Protein AF-A0A356P7I0-F1 (afdb_monomer_lite)

pLDDT: mean 78.25, std 13.31, range [31.45, 94.5]

Sequence (172 aa):
MSSSTENNLSMFNFTTLWFGAAISVAEILAGGLLAPLGFKMGLLAILLGHLVGTTLLVLAGVIGTTERIPALVSTRISFGSYGSYVFSVLNVLQLLGWTAVMIIVGARSVNEITKTLWSFDHLTVWSLIIGAFIMLWIWLGKDMGWKKANNMAVILLFMLTMVLSVIIFRNH

Structure (mmCIF, N/CA/C/O backbone):
data_AF-A0A356P7I0-F1
#
_entry.id   AF-A0A356P7I0-F1
#
loop_
_atom_site.group_PDB
_atom_site.id
_atom_site.type_symbol
_atom_site.label_atom_id
_atom_site.label_alt_id
_atom_site.label_comp_id
_atom_site.label_asym_id
_atom_site.label_entity_id
_atom_site.label_seq_id
_atom_site.pdbx_PDB_ins_code
_atom_site.Cartn_x
_atom_site.Cartn_y
_atom_site.Cartn_z
_atom_site.occupancy
_atom_site.B_iso_or_equiv
_atom_site.auth_seq_id
_atom_site.auth_comp_id
_atom_site.auth_asym_id
_atom_site.auth_atom_id
_atom_site.pdbx_PDB_model_num
ATOM 1 N N . MET A 1 1 ? -11.338 33.907 15.605 1.00 33.50 1 MET A N 1
ATOM 2 C CA . MET A 1 1 ? -12.408 33.231 14.841 1.00 33.50 1 MET A CA 1
ATOM 3 C C . MET A 1 1 ? -11.743 32.112 14.051 1.00 33.50 1 MET A C 1
ATOM 5 O O . MET A 1 1 ? -10.996 32.400 13.127 1.00 33.50 1 MET A O 1
ATOM 9 N N . SER A 1 2 ? -11.832 30.874 14.540 1.00 31.72 2 SER A N 1
ATOM 10 C CA . SER A 1 2 ? -11.079 29.722 14.025 1.00 31.72 2 SER A CA 1
ATOM 11 C C . SER A 1 2 ? -11.607 29.292 12.659 1.00 31.72 2 SER A C 1
ATOM 13 O O . SER A 1 2 ? -12.781 28.951 12.540 1.00 31.72 2 SER A O 1
ATOM 15 N N . SER A 1 3 ? -10.743 29.272 11.645 1.00 31.45 3 SER A N 1
ATOM 16 C CA . SER A 1 3 ? -11.021 28.657 10.349 1.00 31.45 3 SER A CA 1
ATOM 17 C C . SER A 1 3 ? -11.104 27.133 10.507 1.00 31.45 3 SER A C 1
ATOM 19 O O . SER A 1 3 ? -10.107 26.424 10.373 1.00 31.45 3 SER A O 1
ATOM 21 N N . SER A 1 4 ? -12.286 26.616 10.832 1.00 38.41 4 SER A N 1
ATOM 22 C CA . SER A 1 4 ? -12.610 25.198 10.690 1.00 38.41 4 SER A CA 1
ATOM 23 C C . SER A 1 4 ? -12.828 24.909 9.206 1.00 38.41 4 SER A C 1
ATOM 25 O O . SER A 1 4 ? -13.957 24.906 8.720 1.00 38.41 4 SER A O 1
ATOM 27 N N . THR A 1 5 ? -11.739 24.722 8.462 1.00 40.12 5 THR A N 1
ATOM 28 C CA . THR A 1 5 ? -11.798 24.108 7.136 1.00 40.12 5 THR A CA 1
ATOM 29 C C . THR A 1 5 ? -12.273 22.679 7.358 1.00 40.12 5 THR A C 1
ATOM 31 O O . THR A 1 5 ? -11.502 21.826 7.797 1.00 40.12 5 THR A O 1
ATOM 34 N N . GLU A 1 6 ? -13.570 22.440 7.175 1.00 45.38 6 GLU A N 1
ATOM 35 C CA . GLU A 1 6 ? -14.142 21.104 7.259 1.00 45.38 6 GLU A CA 1
ATOM 36 C C . GLU A 1 6 ? -13.385 20.189 6.300 1.00 45.38 6 GLU A C 1
ATOM 38 O O . GLU A 1 6 ? -13.369 20.389 5.086 1.00 45.38 6 GLU A O 1
ATOM 43 N N . ASN A 1 7 ? -12.720 19.187 6.866 1.00 51.84 7 ASN A N 1
ATOM 44 C CA . ASN A 1 7 ? -11.913 18.211 6.148 1.00 51.84 7 ASN A CA 1
ATOM 45 C C . ASN A 1 7 ? -12.830 17.156 5.493 1.00 51.84 7 ASN A C 1
ATOM 47 O O . ASN A 1 7 ? -12.670 15.956 5.698 1.00 51.84 7 ASN A O 1
ATOM 51 N N . ASN A 1 8 ? -13.848 17.607 4.757 1.00 55.00 8 ASN A N 1
ATOM 52 C CA . ASN A 1 8 ? -14.748 16.748 4.004 1.00 55.00 8 ASN A CA 1
ATOM 53 C C . ASN A 1 8 ? -14.115 16.472 2.638 1.00 55.00 8 ASN A C 1
ATOM 55 O O . ASN A 1 8 ? -14.018 17.351 1.779 1.00 55.00 8 ASN A O 1
ATOM 59 N N . LEU A 1 9 ? -13.653 15.235 2.437 1.00 61.47 9 LEU A N 1
ATOM 60 C CA . LEU A 1 9 ? -13.266 14.743 1.118 1.00 61.47 9 LEU A CA 1
ATOM 61 C C . LEU A 1 9 ? -14.492 14.833 0.202 1.00 61.47 9 LEU A C 1
ATOM 63 O O . LEU A 1 9 ? -15.421 14.040 0.320 1.00 61.47 9 LEU A O 1
ATOM 67 N N . SER A 1 10 ? -14.498 15.817 -0.701 1.00 76.69 10 SER A N 1
ATOM 68 C CA . SER A 1 10 ? -15.497 15.910 -1.770 1.00 76.69 10 SER A CA 1
ATOM 69 C C . SER A 1 10 ? -15.588 14.574 -2.516 1.00 76.69 10 SER A C 1
ATOM 71 O O . SER A 1 10 ? -14.562 13.928 -2.740 1.00 76.69 10 SER A O 1
ATOM 73 N N . MET A 1 11 ? -16.794 14.171 -2.937 1.00 77.19 11 MET A N 1
ATOM 74 C CA . MET A 1 11 ? -17.032 12.930 -3.695 1.00 77.19 11 MET A CA 1
ATOM 75 C C . MET A 1 11 ? -16.064 12.795 -4.880 1.00 77.19 11 MET A C 1
ATOM 77 O O . MET A 1 11 ? -15.574 11.703 -5.166 1.00 77.19 11 MET A O 1
ATOM 81 N N . PHE A 1 12 ? -15.736 13.914 -5.529 1.00 75.31 12 PHE A N 1
ATOM 82 C CA . PHE A 1 12 ? -14.775 13.943 -6.625 1.00 75.31 12 PHE A CA 1
ATOM 83 C C . PHE A 1 12 ? -13.355 13.581 -6.168 1.00 75.31 12 PHE A C 1
ATOM 85 O O . PHE A 1 12 ? -12.713 12.738 -6.785 1.00 75.31 12 PHE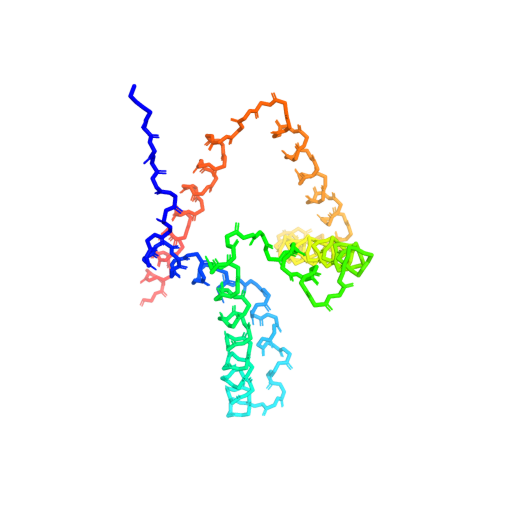 A O 1
ATOM 92 N N . ASN A 1 13 ? -12.885 14.150 -5.054 1.00 74.25 13 ASN A N 1
ATOM 93 C CA . ASN A 1 13 ? -11.569 13.843 -4.478 1.00 74.25 13 ASN A CA 1
ATOM 94 C C . ASN A 1 13 ? -11.485 12.393 -3.987 1.00 74.25 13 ASN A C 1
ATOM 96 O O . ASN A 1 13 ? -10.447 11.751 -4.102 1.00 74.25 13 ASN A O 1
ATOM 100 N N . PHE A 1 14 ? -12.583 11.864 -3.449 1.00 76.94 14 PHE A N 1
ATOM 101 C CA . PHE A 1 14 ? -12.659 10.467 -3.038 1.00 76.94 14 PHE A CA 1
ATOM 102 C C . PHE A 1 14 ? -12.611 9.527 -4.249 1.00 76.94 14 PHE A C 1
ATOM 104 O O . PHE A 1 14 ? -11.842 8.571 -4.262 1.00 76.94 14 PHE A O 1
ATOM 111 N N . THR A 1 15 ? -13.372 9.835 -5.301 1.00 78.31 15 THR A N 1
ATOM 112 C CA . THR A 1 15 ? -13.391 9.036 -6.534 1.00 78.31 15 THR A CA 1
ATOM 113 C C . THR A 1 15 ? -12.031 9.050 -7.226 1.00 78.31 15 THR A C 1
ATOM 115 O O . THR A 1 15 ? -11.552 7.998 -7.631 1.00 78.31 15 THR A O 1
ATOM 118 N N . THR A 1 16 ? -11.367 10.206 -7.320 1.00 77.12 16 THR A N 1
ATOM 119 C CA . THR A 1 16 ? -10.030 10.302 -7.928 1.00 77.12 16 THR A CA 1
ATOM 120 C C . THR A 1 16 ? -8.963 9.580 -7.110 1.00 77.12 16 THR A C 1
ATOM 122 O O . THR A 1 16 ? -8.103 8.925 -7.698 1.00 77.12 16 THR A O 1
ATOM 125 N N . LEU A 1 17 ? -9.042 9.620 -5.775 1.00 81.81 17 LEU A N 1
ATOM 126 C CA . LEU A 1 17 ? -8.159 8.848 -4.898 1.00 81.81 17 LEU A CA 1
ATOM 127 C C . LEU A 1 17 ? -8.300 7.339 -5.147 1.00 81.81 17 LEU A C 1
ATOM 129 O O . LEU A 1 17 ? -7.300 6.648 -5.332 1.00 81.81 17 LEU A O 1
ATOM 133 N N . TRP A 1 18 ? -9.535 6.834 -5.185 1.00 79.75 18 TRP A N 1
ATOM 134 C CA . TRP A 1 18 ? -9.806 5.415 -5.429 1.00 79.75 18 TRP A CA 1
ATOM 135 C C . TRP A 1 18 ? -9.481 4.985 -6.854 1.00 79.75 18 TRP A C 1
ATOM 137 O O . TRP A 1 18 ? -8.971 3.889 -7.054 1.00 79.75 18 TRP A O 1
ATOM 147 N N . PHE A 1 19 ? -9.718 5.850 -7.837 1.00 80.62 19 PHE A N 1
ATOM 148 C CA . PHE A 1 19 ? -9.347 5.590 -9.223 1.00 80.62 19 PHE A CA 1
ATOM 149 C C . PHE A 1 19 ? -7.828 5.480 -9.387 1.00 80.62 19 PHE A C 1
ATOM 151 O O . PHE A 1 19 ? -7.345 4.552 -10.026 1.00 80.62 19 PHE A O 1
ATOM 158 N N . GLY A 1 20 ? -7.066 6.378 -8.752 1.00 75.56 20 GLY A N 1
ATOM 159 C CA . GLY A 1 20 ? -5.605 6.298 -8.731 1.00 75.56 20 GLY A CA 1
ATOM 160 C C . GLY A 1 20 ? -5.091 5.043 -8.025 1.00 75.56 20 GLY A C 1
ATOM 161 O O . GLY A 1 20 ? -4.116 4.452 -8.474 1.00 75.56 20 GLY A O 1
ATOM 162 N N . ALA A 1 21 ? -5.762 4.603 -6.958 1.00 78.44 21 ALA A N 1
ATOM 163 C CA . ALA A 1 21 ? -5.428 3.350 -6.286 1.00 78.44 21 ALA A CA 1
ATOM 164 C C . ALA A 1 21 ? -5.754 2.116 -7.145 1.00 78.44 21 ALA A C 1
ATOM 166 O O . ALA A 1 21 ? -4.979 1.171 -7.139 1.00 78.44 21 ALA A O 1
ATOM 167 N N . ALA A 1 22 ? -6.862 2.144 -7.894 1.00 80.44 22 ALA A N 1
ATOM 168 C CA . ALA A 1 22 ? -7.314 1.041 -8.745 1.00 80.44 22 ALA A CA 1
ATOM 169 C C . ALA A 1 22 ? -6.495 0.880 -10.038 1.00 80.44 22 ALA A C 1
ATOM 171 O O . ALA A 1 22 ? -6.538 -0.175 -10.668 1.00 80.44 22 ALA A O 1
ATOM 172 N N . ILE A 1 23 ? -5.766 1.918 -10.457 1.00 78.62 23 ILE A N 1
ATOM 173 C CA . ILE A 1 23 ? -4.818 1.846 -11.571 1.00 78.62 23 ILE A CA 1
ATOM 174 C C . ILE A 1 23 ? -3.414 1.770 -10.987 1.00 78.62 23 ILE A C 1
ATOM 176 O O . ILE A 1 23 ? -2.690 2.763 -10.913 1.00 78.62 23 ILE A O 1
ATOM 180 N N . SER A 1 24 ? -3.007 0.573 -10.580 1.00 79.31 24 SER A N 1
ATOM 181 C CA . SER A 1 24 ? -1.642 0.327 -10.143 1.00 79.31 24 SER A CA 1
ATOM 182 C C . SER A 1 24 ? -1.062 -0.929 -10.790 1.00 79.31 24 SER A C 1
ATOM 184 O O . SER A 1 24 ? -1.734 -1.748 -11.425 1.00 79.31 24 SER A O 1
ATOM 186 N N . VAL A 1 25 ? 0.254 -1.079 -10.650 1.00 76.56 25 VAL A N 1
ATOM 187 C CA . VAL A 1 25 ? 0.962 -2.264 -11.143 1.00 76.56 25 VAL A CA 1
ATOM 188 C C . VAL A 1 25 ? 0.487 -3.528 -10.413 1.00 76.56 25 VAL A C 1
ATOM 190 O O . VAL A 1 25 ? 0.559 -4.623 -10.970 1.00 76.56 25 VAL A O 1
ATOM 193 N N . ALA A 1 26 ? -0.050 -3.394 -9.194 1.00 80.44 26 ALA A N 1
ATOM 194 C CA . ALA A 1 26 ? -0.609 -4.514 -8.449 1.00 80.44 26 ALA A CA 1
ATOM 195 C C . ALA A 1 26 ? -1.832 -5.117 -9.157 1.00 80.44 26 ALA A C 1
ATOM 197 O O . ALA A 1 26 ? -1.927 -6.339 -9.251 1.00 80.44 26 ALA A O 1
ATOM 198 N N . GLU A 1 27 ? -2.724 -4.297 -9.719 1.00 85.12 27 GLU A N 1
ATOM 199 C CA . GLU A 1 27 ? -3.891 -4.773 -10.465 1.00 85.12 27 GLU A CA 1
ATOM 200 C C . GLU A 1 27 ? -3.484 -5.432 -11.782 1.00 85.12 27 GLU A C 1
ATOM 202 O O . GLU A 1 27 ? -4.071 -6.444 -12.159 1.00 85.12 27 GLU A O 1
ATOM 207 N N . ILE A 1 28 ? -2.439 -4.929 -12.450 1.00 85.00 28 ILE A N 1
ATOM 208 C CA . ILE A 1 28 ? -1.882 -5.569 -13.653 1.00 85.00 28 ILE A CA 1
ATOM 209 C C . ILE A 1 28 ? -1.366 -6.976 -13.314 1.00 85.00 28 ILE A C 1
ATOM 211 O O . ILE A 1 28 ? -1.680 -7.942 -14.012 1.00 85.00 28 ILE A O 1
ATOM 215 N N . LEU A 1 29 ? -0.616 -7.113 -12.216 1.00 82.94 29 LEU A N 1
ATOM 216 C CA . LEU A 1 29 ? -0.123 -8.408 -11.741 1.00 82.94 29 LEU A CA 1
ATOM 217 C C . LEU A 1 29 ? -1.268 -9.341 -11.332 1.00 82.94 29 LEU A C 1
ATOM 219 O O . LEU A 1 29 ? -1.262 -10.514 -11.703 1.00 82.94 29 LEU A O 1
ATOM 223 N N . ALA A 1 30 ? -2.266 -8.826 -10.611 1.00 84.56 30 ALA A N 1
ATOM 224 C CA . ALA A 1 30 ? -3.450 -9.587 -10.228 1.00 84.56 30 ALA A CA 1
ATOM 225 C C . ALA A 1 30 ? -4.233 -10.073 -11.460 1.00 84.56 30 ALA A C 1
ATOM 227 O O . ALA A 1 30 ? -4.623 -11.237 -11.522 1.00 84.56 30 ALA A O 1
ATOM 228 N N . GLY A 1 31 ? -4.391 -9.224 -12.478 1.00 85.38 31 GLY A N 1
ATOM 229 C CA . GLY A 1 31 ? -4.973 -9.599 -13.765 1.00 85.38 31 GLY A CA 1
ATOM 230 C C . GLY A 1 31 ? -4.179 -10.705 -14.465 1.00 85.38 31 GLY A C 1
ATOM 231 O O . GLY A 1 31 ? -4.771 -11.659 -14.965 1.00 85.38 31 GLY A O 1
ATOM 232 N N . GLY A 1 32 ? -2.845 -10.637 -14.426 1.00 86.06 32 GLY A N 1
ATOM 233 C CA . GLY A 1 32 ? -1.963 -11.694 -14.931 1.00 86.06 32 GLY A CA 1
ATOM 234 C C . GLY A 1 32 ? -2.145 -13.035 -14.211 1.00 86.06 32 GLY A C 1
ATOM 235 O O . GLY A 1 32 ? -2.163 -14.080 -14.857 1.00 86.06 32 GLY A O 1
ATOM 236 N N . LEU A 1 33 ? -2.357 -13.019 -12.891 1.00 85.88 33 LEU A N 1
ATOM 237 C CA . LEU A 1 33 ? -2.666 -14.225 -12.109 1.00 85.88 33 LEU A CA 1
ATOM 238 C C . LEU A 1 33 ? -4.043 -14.813 -12.445 1.00 85.88 33 LEU A C 1
ATOM 240 O O . LEU A 1 33 ? -4.231 -16.024 -12.350 1.00 85.88 33 LEU A O 1
ATOM 244 N N . LEU A 1 34 ? -4.996 -13.972 -12.850 1.00 88.69 34 LEU A N 1
ATOM 245 C CA . LEU A 1 34 ? -6.333 -14.393 -13.275 1.00 88.69 34 LEU A CA 1
ATOM 246 C C . LEU A 1 34 ? -6.392 -14.814 -14.751 1.00 88.69 34 LEU A C 1
ATOM 248 O O . LEU A 1 34 ? -7.352 -15.472 -15.154 1.00 88.69 34 LEU A O 1
ATOM 252 N N . ALA A 1 35 ? -5.376 -14.486 -15.555 1.00 87.62 35 ALA A N 1
ATOM 253 C CA . ALA A 1 35 ? -5.329 -14.799 -16.983 1.00 87.62 35 ALA A CA 1
ATOM 254 C C . ALA A 1 35 ? -5.564 -16.291 -17.319 1.00 87.62 35 ALA A C 1
ATOM 256 O O . ALA A 1 35 ? -6.305 -16.558 -18.270 1.00 87.62 35 ALA A O 1
ATOM 257 N N . PRO A 1 36 ? -5.044 -17.276 -16.550 1.00 88.12 36 PRO A N 1
ATOM 258 C CA . PRO A 1 36 ? -5.287 -18.696 -16.814 1.00 88.12 36 PRO A CA 1
ATOM 259 C C . PRO A 1 36 ? -6.756 -19.129 -16.698 1.00 88.12 36 PRO A C 1
ATOM 261 O O . PRO A 1 36 ? -7.128 -20.148 -17.273 1.00 88.12 36 PRO A O 1
ATOM 264 N N . LEU A 1 37 ? -7.611 -18.374 -15.992 1.00 85.19 37 LEU A N 1
ATOM 265 C CA . LEU A 1 37 ? -9.048 -18.667 -15.906 1.00 85.19 37 LEU A CA 1
ATOM 266 C C . LEU A 1 37 ? -9.811 -18.307 -17.198 1.00 85.19 37 LEU A C 1
ATOM 268 O O . LEU A 1 37 ? -10.969 -18.695 -17.365 1.00 85.19 37 LEU A O 1
ATOM 272 N N . GLY A 1 38 ? -9.182 -17.571 -18.118 1.00 88.50 38 GLY A N 1
ATOM 273 C CA . GLY A 1 38 ? -9.817 -17.036 -19.318 1.00 88.50 38 GLY A CA 1
ATOM 274 C C . GLY A 1 38 ? -10.649 -15.777 -19.045 1.00 88.50 38 GLY A C 1
ATOM 275 O O . GLY A 1 38 ? -11.031 -15.479 -17.915 1.00 88.50 38 GLY A O 1
ATOM 276 N N . PHE A 1 39 ? -10.958 -15.023 -20.105 1.00 86.44 39 PHE A N 1
ATOM 277 C CA . PHE A 1 39 ? -11.549 -13.680 -19.993 1.00 86.44 39 PHE A CA 1
ATOM 278 C C . PHE A 1 39 ? -12.876 -13.654 -19.220 1.00 86.44 39 PHE A C 1
ATOM 280 O O . PHE A 1 39 ? -13.076 -12.816 -18.344 1.00 86.44 39 PHE A O 1
ATOM 287 N N . LYS A 1 40 ? -13.777 -14.604 -19.503 1.00 90.00 40 LYS A N 1
ATOM 288 C CA . LYS A 1 40 ? -15.112 -14.647 -18.889 1.00 90.00 40 LYS A CA 1
ATOM 289 C C . LYS A 1 40 ? -15.051 -14.917 -17.382 1.00 90.00 40 LYS A C 1
ATOM 291 O O . LYS A 1 40 ? -15.717 -14.227 -16.614 1.00 90.00 40 LYS A O 1
ATOM 296 N N . MET A 1 41 ? -14.262 -15.906 -16.961 1.00 90.44 41 MET A N 1
ATOM 297 C CA . MET A 1 41 ? -14.141 -16.264 -15.544 1.00 90.44 41 MET A CA 1
ATOM 298 C C . MET A 1 41 ? -13.276 -15.261 -14.780 1.00 90.44 41 MET A C 1
ATOM 300 O O . MET A 1 41 ? -13.617 -14.920 -13.652 1.00 90.44 41 MET A O 1
ATOM 304 N N . GLY A 1 42 ? -12.217 -14.731 -15.400 1.00 90.38 42 GLY A N 1
ATOM 305 C CA . GLY A 1 42 ? -11.408 -13.656 -14.827 1.00 90.38 42 GLY A CA 1
ATOM 306 C C . GLY A 1 42 ? -12.232 -12.393 -14.567 1.00 90.38 42 GLY A C 1
ATOM 307 O O . GLY A 1 42 ? -12.189 -11.852 -13.466 1.00 90.38 42 GLY A O 1
ATOM 308 N N . LEU A 1 43 ? -13.060 -11.970 -15.530 1.00 90.56 43 LEU A N 1
ATOM 309 C CA . LEU A 1 43 ? -13.947 -10.816 -15.358 1.00 90.56 43 LEU A CA 1
ATOM 310 C C . LEU A 1 43 ? -14.973 -11.041 -14.239 1.00 90.56 43 LEU A C 1
ATOM 312 O O . LEU A 1 43 ? -15.166 -10.163 -13.402 1.00 90.56 43 LEU A O 1
ATOM 316 N N . LEU A 1 44 ? -15.600 -12.222 -14.186 1.00 93.38 44 LEU A N 1
ATOM 317 C CA . LEU A 1 44 ? -16.518 -12.568 -13.096 1.00 93.38 44 LEU A CA 1
ATOM 318 C C . LEU A 1 44 ? -15.819 -12.552 -11.733 1.00 93.38 44 LEU A C 1
ATOM 320 O O . LEU A 1 44 ? -16.366 -11.996 -10.784 1.00 93.38 44 LEU A O 1
ATOM 324 N N . ALA A 1 45 ? -14.610 -13.109 -11.635 1.00 91.75 45 ALA A N 1
ATOM 325 C CA . ALA A 1 45 ? -13.827 -13.100 -10.403 1.00 91.75 45 ALA A CA 1
ATOM 326 C C . ALA A 1 45 ? -13.502 -11.670 -9.941 1.00 91.75 45 ALA A C 1
ATOM 328 O O . ALA A 1 45 ? -13.656 -11.362 -8.760 1.00 91.75 45 ALA A O 1
ATOM 329 N N . ILE A 1 46 ? -13.126 -10.778 -10.866 1.00 90.75 46 ILE A N 1
ATOM 330 C CA . ILE A 1 46 ? -12.869 -9.361 -10.568 1.00 90.75 46 ILE A CA 1
ATOM 331 C C . ILE A 1 46 ? -14.140 -8.674 -10.067 1.00 90.75 46 ILE A C 1
ATOM 333 O O . ILE A 1 46 ? -14.092 -8.005 -9.035 1.00 90.75 46 ILE A O 1
ATOM 337 N N . LEU A 1 47 ? -15.269 -8.839 -10.762 1.00 92.19 47 LEU A N 1
ATOM 338 C CA . LEU A 1 47 ? -16.536 -8.201 -10.391 1.00 92.19 47 LEU A CA 1
ATOM 339 C C . LEU A 1 47 ? -17.044 -8.686 -9.031 1.00 92.19 47 LEU A C 1
ATOM 341 O O . LEU A 1 47 ? -17.440 -7.872 -8.200 1.00 92.19 47 LEU A O 1
ATOM 345 N N . LEU A 1 48 ? -16.995 -9.996 -8.779 1.00 93.75 48 LEU A N 1
ATOM 346 C CA . LEU A 1 48 ? -17.391 -10.573 -7.494 1.00 93.75 48 LEU A CA 1
ATOM 347 C C . LEU A 1 48 ? -16.456 -10.125 -6.367 1.00 93.75 48 LEU A C 1
ATOM 349 O O . LEU A 1 48 ? -16.929 -9.735 -5.301 1.00 93.75 48 LEU A O 1
ATOM 353 N N . GLY A 1 49 ? -15.143 -10.123 -6.613 1.00 91.50 49 GLY A N 1
ATOM 354 C CA . GLY A 1 49 ? -14.150 -9.644 -5.655 1.00 91.50 49 GLY A CA 1
ATOM 355 C C . GLY A 1 49 ? -14.363 -8.176 -5.283 1.00 91.50 49 GLY A C 1
ATOM 356 O O . GLY A 1 49 ? -14.361 -7.841 -4.100 1.00 91.50 49 GLY A O 1
ATOM 357 N N . HIS A 1 50 ? -14.630 -7.316 -6.271 1.00 91.31 50 HIS A N 1
ATOM 358 C CA . HIS A 1 50 ? -14.947 -5.907 -6.032 1.00 91.31 50 HIS A CA 1
ATOM 359 C C . HIS A 1 50 ? -16.258 -5.743 -5.271 1.00 91.31 50 HIS A C 1
ATOM 361 O O . HIS A 1 50 ? -16.289 -5.014 -4.288 1.00 91.31 50 HIS A O 1
ATOM 367 N N . LEU A 1 51 ? -17.326 -6.444 -5.660 1.00 93.62 51 LEU A N 1
ATOM 368 C CA . LEU A 1 51 ? -18.615 -6.344 -4.975 1.00 93.62 51 LEU A CA 1
ATOM 369 C C . LEU A 1 51 ? -18.476 -6.681 -3.483 1.00 93.62 51 LEU A C 1
ATOM 371 O O . LEU A 1 51 ? -18.918 -5.915 -2.625 1.00 93.62 51 LEU A O 1
ATOM 375 N N . VAL A 1 52 ? -17.825 -7.802 -3.167 1.00 94.50 52 VAL A N 1
ATOM 376 C CA . VAL A 1 52 ? -17.626 -8.247 -1.783 1.00 94.50 52 VAL A CA 1
ATOM 377 C C . VAL A 1 52 ? -16.685 -7.298 -1.036 1.00 94.50 52 VAL A C 1
ATOM 379 O O . VAL A 1 52 ? -17.015 -6.843 0.059 1.00 94.50 52 VAL A O 1
ATOM 382 N N . GLY A 1 53 ? -15.543 -6.950 -1.634 1.00 90.88 53 GLY A N 1
ATOM 383 C CA . GLY A 1 53 ? -14.544 -6.073 -1.024 1.00 90.88 53 GLY A CA 1
ATOM 384 C C . GLY A 1 53 ? -15.080 -4.669 -0.745 1.00 90.88 53 GLY A C 1
ATOM 385 O O . GLY A 1 53 ? -14.971 -4.178 0.379 1.00 90.88 53 GLY A O 1
ATOM 386 N N . THR A 1 54 ? -15.724 -4.042 -1.732 1.00 89.94 54 THR A N 1
ATOM 387 C CA . THR A 1 54 ? -16.340 -2.717 -1.590 1.00 89.94 54 THR A CA 1
ATOM 388 C C . THR A 1 54 ? -17.460 -2.735 -0.558 1.00 89.94 54 THR A C 1
ATOM 390 O O . THR A 1 54 ? -17.533 -1.815 0.249 1.00 89.94 54 THR A O 1
ATOM 393 N N . THR A 1 55 ? -18.288 -3.783 -0.509 1.00 92.44 55 THR A N 1
ATOM 394 C CA . THR A 1 55 ? -19.345 -3.888 0.512 1.00 92.44 55 THR A CA 1
ATOM 395 C C . THR A 1 55 ? -18.753 -3.876 1.922 1.00 92.44 55 THR A C 1
ATOM 397 O O . THR A 1 55 ? -19.195 -3.102 2.768 1.00 92.44 55 THR A O 1
ATOM 400 N N . LEU A 1 56 ? -17.706 -4.669 2.175 1.00 90.00 56 LEU A N 1
ATOM 401 C CA . LEU A 1 56 ? -17.034 -4.701 3.479 1.00 90.00 56 LEU A CA 1
ATOM 402 C C . LEU A 1 56 ? -16.376 -3.358 3.829 1.00 90.00 56 LEU A C 1
ATOM 404 O O . LEU A 1 56 ? -16.505 -2.886 4.959 1.00 90.00 56 LEU A O 1
ATOM 408 N N . LEU A 1 57 ? -15.714 -2.721 2.858 1.00 88.25 57 LEU A N 1
ATOM 409 C CA . LEU A 1 57 ? -15.113 -1.393 3.013 1.00 88.25 57 LEU A CA 1
ATOM 410 C C . LEU A 1 57 ? -16.155 -0.324 3.353 1.00 88.25 57 LEU A C 1
ATOM 412 O O . LEU A 1 57 ? -15.915 0.494 4.238 1.00 88.25 57 LEU A O 1
ATOM 416 N N . VAL A 1 58 ? -17.313 -0.342 2.689 1.00 88.50 58 VAL A N 1
ATOM 417 C CA . VAL A 1 58 ? -18.413 0.591 2.961 1.00 88.50 58 VAL A CA 1
ATOM 418 C C . VAL A 1 58 ? -18.965 0.372 4.364 1.00 88.50 58 VAL A C 1
ATOM 420 O O . VAL A 1 58 ? -19.093 1.339 5.107 1.00 88.50 58 VAL A O 1
ATOM 423 N N . LEU A 1 59 ? -19.230 -0.874 4.768 1.00 88.12 59 LEU A N 1
ATOM 424 C CA . LEU A 1 59 ? -19.730 -1.177 6.113 1.00 88.12 59 LEU A CA 1
ATOM 425 C C . LEU A 1 59 ? -18.755 -0.707 7.204 1.00 88.12 59 LEU A C 1
ATOM 427 O O . LEU A 1 59 ? -19.167 -0.051 8.161 1.00 88.12 59 LEU A O 1
ATOM 431 N N . ALA A 1 60 ? -17.457 -0.973 7.038 1.00 85.19 60 ALA A N 1
ATOM 432 C CA . ALA A 1 60 ? -16.426 -0.482 7.952 1.00 85.19 60 ALA A CA 1
ATOM 433 C C . ALA A 1 60 ? -16.320 1.056 7.940 1.00 85.19 60 ALA A C 1
ATOM 435 O O . ALA A 1 60 ? -16.132 1.678 8.989 1.00 85.19 60 ALA A O 1
ATOM 436 N N . GLY A 1 61 ? -16.478 1.671 6.765 1.00 83.88 61 GLY A N 1
ATOM 437 C CA . GLY A 1 61 ? -16.509 3.118 6.583 1.00 83.88 61 GLY A CA 1
ATOM 438 C C . GLY A 1 61 ? -17.669 3.775 7.326 1.00 83.88 61 GLY A C 1
ATOM 439 O O . GLY A 1 61 ? -17.443 4.748 8.040 1.00 83.88 61 GLY A O 1
ATOM 440 N N . VAL A 1 62 ? -18.878 3.206 7.242 1.00 86.31 62 VAL A N 1
ATOM 441 C CA . VAL A 1 62 ? -20.061 3.693 7.973 1.00 86.31 62 VAL A CA 1
ATOM 442 C C . VAL A 1 62 ? -19.770 3.742 9.471 1.00 86.31 62 VAL A C 1
ATOM 444 O O . VAL A 1 62 ? -19.923 4.801 10.074 1.00 86.31 62 VAL A O 1
ATOM 447 N N . ILE A 1 63 ? -19.238 2.659 10.050 1.00 85.00 63 ILE A N 1
ATOM 448 C CA . ILE A 1 63 ? -18.876 2.604 11.478 1.00 85.00 63 ILE A CA 1
ATOM 449 C C . ILE A 1 63 ? -17.886 3.723 11.840 1.00 85.00 63 ILE A C 1
ATOM 451 O O . ILE A 1 63 ? -18.101 4.452 12.806 1.00 85.00 63 ILE A O 1
ATOM 455 N N . GLY A 1 64 ? -16.822 3.904 11.050 1.00 81.75 64 GLY A N 1
ATOM 456 C CA . GLY A 1 64 ? -15.828 4.956 11.287 1.00 81.75 64 GLY A CA 1
ATOM 457 C C . GLY A 1 64 ? -16.402 6.374 11.182 1.00 81.75 64 GLY A C 1
ATOM 458 O O . GLY A 1 64 ? -16.034 7.248 11.967 1.00 81.75 64 GLY A O 1
ATOM 459 N N . THR A 1 65 ? -17.331 6.607 10.248 1.00 80.94 65 THR A N 1
ATOM 460 C CA . THR A 1 65 ? -17.984 7.915 10.072 1.00 80.94 65 THR A CA 1
ATOM 461 C C . THR A 1 65 ? -18.992 8.233 11.174 1.00 80.94 65 THR A C 1
ATOM 463 O O . THR A 1 65 ? -19.027 9.373 11.639 1.00 80.94 65 THR A O 1
ATOM 466 N N . THR A 1 66 ? -19.769 7.244 11.626 1.00 83.88 66 THR A N 1
ATOM 467 C CA . THR A 1 66 ? -20.761 7.401 12.697 1.00 83.88 66 THR A CA 1
ATOM 468 C C . THR A 1 66 ? -20.084 7.654 14.039 1.00 83.88 66 THR A C 1
ATOM 470 O O . THR A 1 66 ? -20.434 8.605 14.733 1.00 83.88 66 THR A O 1
ATOM 473 N N . GLU A 1 67 ? -19.066 6.859 14.371 1.00 81.38 67 GLU A N 1
ATOM 474 C CA . GLU A 1 67 ? -18.358 6.941 15.654 1.00 81.38 67 GLU A CA 1
ATOM 475 C C . GLU A 1 67 ? -17.261 8.022 15.667 1.00 81.38 67 GLU A C 1
ATOM 477 O O . GLU A 1 67 ? -16.720 8.352 16.719 1.00 81.38 67 GLU A O 1
ATOM 482 N N . ARG A 1 68 ? -16.910 8.590 14.502 1.00 81.12 68 ARG A N 1
ATOM 483 C CA . ARG A 1 68 ? -15.823 9.577 14.320 1.00 81.12 68 ARG A CA 1
ATOM 484 C C . ARG A 1 68 ? -14.475 9.125 14.893 1.00 81.12 68 ARG A C 1
ATOM 486 O O . ARG A 1 68 ? -13.654 9.944 15.311 1.00 81.12 68 ARG A O 1
ATOM 493 N N . ILE A 1 69 ? -14.232 7.820 14.879 1.00 79.06 69 ILE A N 1
ATOM 494 C CA . ILE A 1 69 ? -12.984 7.205 15.330 1.00 79.06 69 ILE A CA 1
ATOM 495 C C . ILE A 1 69 ? -12.205 6.634 14.140 1.00 79.06 69 ILE A C 1
ATOM 497 O O . ILE A 1 69 ? -12.803 6.205 13.150 1.00 79.06 69 ILE A O 1
ATOM 501 N N . PRO A 1 70 ? -10.864 6.577 14.220 1.00 74.62 70 PRO A N 1
ATOM 502 C CA . PRO A 1 70 ? -10.059 5.907 13.206 1.00 74.62 70 PRO A CA 1
ATOM 503 C C . PRO A 1 70 ? -10.479 4.443 13.024 1.00 74.62 70 PRO A C 1
ATOM 505 O O . PRO A 1 70 ? -10.816 3.769 13.997 1.00 74.62 70 PRO A O 1
ATOM 508 N N . ALA A 1 71 ? -10.367 3.920 11.800 1.00 75.75 71 ALA A N 1
ATOM 509 C CA . ALA A 1 71 ? -10.752 2.543 11.464 1.00 75.75 71 ALA A CA 1
ATOM 510 C C . ALA A 1 71 ? -10.075 1.478 12.350 1.00 75.75 71 ALA A C 1
ATOM 512 O O . ALA A 1 71 ? -10.659 0.455 12.680 1.00 75.75 71 ALA A O 1
ATOM 513 N N . LEU A 1 72 ? -8.843 1.725 12.794 1.00 76.25 72 LEU A N 1
ATOM 514 C CA . LEU A 1 72 ? -8.152 0.840 13.734 1.00 76.25 72 LEU A CA 1
ATOM 515 C C . LEU A 1 72 ? -8.733 0.900 15.147 1.00 76.25 72 LEU A C 1
ATOM 517 O O . LEU A 1 72 ? -8.775 -0.112 15.842 1.00 76.25 72 LEU A O 1
ATOM 521 N N . VAL A 1 73 ? -9.215 2.065 15.571 1.00 77.19 73 VAL A N 1
ATOM 522 C CA . VAL A 1 73 ? -9.842 2.251 16.883 1.00 77.19 73 VAL A CA 1
ATOM 523 C C . VAL A 1 73 ? -11.247 1.648 16.898 1.00 77.19 73 VAL A C 1
ATOM 525 O O . VAL A 1 73 ? -11.649 1.129 17.934 1.00 77.19 73 VAL A O 1
ATOM 528 N N . SER A 1 74 ? -11.964 1.605 15.768 1.00 82.38 74 SER A N 1
ATOM 529 C CA . SER A 1 74 ? -13.274 0.936 15.710 1.00 82.38 74 SER A CA 1
ATOM 530 C C . SER A 1 74 ? -13.193 -0.568 15.983 1.00 82.38 74 SER A C 1
ATOM 532 O O . SER A 1 74 ? -14.121 -1.126 16.561 1.00 82.38 74 SER A O 1
ATOM 534 N N . THR A 1 75 ? -12.049 -1.216 15.722 1.00 82.56 75 THR A N 1
ATOM 535 C CA . THR A 1 75 ? -11.828 -2.625 16.115 1.00 82.56 75 THR A CA 1
ATOM 536 C C . THR A 1 75 ? -11.922 -2.852 17.630 1.00 82.56 75 THR A C 1
ATOM 538 O O . THR A 1 75 ? -12.269 -3.948 18.074 1.00 82.56 75 THR A O 1
ATOM 541 N N . ARG A 1 76 ? -11.686 -1.807 18.441 1.00 84.81 76 ARG A N 1
ATOM 542 C CA . ARG A 1 76 ? -11.844 -1.848 19.900 1.00 84.81 76 ARG A CA 1
ATOM 543 C C . ARG A 1 76 ? -13.298 -2.066 20.317 1.00 84.81 76 ARG A C 1
ATOM 545 O O . ARG A 1 76 ? -13.518 -2.668 21.363 1.00 84.81 76 ARG A O 1
ATOM 552 N N . ILE A 1 77 ? -14.265 -1.606 19.520 1.00 81.81 77 ILE A N 1
ATOM 553 C CA . ILE A 1 77 ? -15.698 -1.760 19.813 1.00 81.81 77 ILE A CA 1
ATOM 554 C C . ILE A 1 77 ? -16.063 -3.249 19.874 1.00 81.81 77 ILE A C 1
ATOM 556 O O . ILE A 1 77 ? -16.801 -3.662 20.762 1.00 81.81 77 ILE A O 1
ATOM 560 N N . SER A 1 78 ? -15.500 -4.065 18.978 1.00 84.12 78 SER A N 1
ATOM 561 C CA . SER A 1 78 ? -15.805 -5.500 18.901 1.00 84.12 78 SER A CA 1
ATOM 562 C C . SER A 1 78 ? -14.866 -6.383 19.730 1.00 84.12 78 SER A C 1
ATOM 564 O O . SER A 1 78 ? -15.313 -7.384 20.278 1.00 84.12 78 SER A O 1
ATOM 566 N N . PHE A 1 79 ? -13.576 -6.039 19.832 1.00 82.25 79 PHE A N 1
ATOM 567 C CA . PHE A 1 79 ? -12.549 -6.913 20.430 1.00 82.25 79 PHE A CA 1
ATOM 568 C C . PHE A 1 79 ? -11.888 -6.347 21.698 1.00 82.25 79 PHE A C 1
ATOM 570 O O . PHE A 1 79 ? -10.944 -6.934 22.235 1.00 82.25 79 PHE A O 1
ATOM 577 N N . GLY A 1 80 ? -12.352 -5.198 22.192 1.00 85.00 80 GLY A N 1
ATOM 578 C CA . GLY A 1 80 ? -11.778 -4.528 23.355 1.00 85.00 80 GLY A CA 1
ATOM 579 C C . GLY A 1 80 ? -10.384 -3.939 23.103 1.00 85.00 80 GLY A C 1
ATOM 580 O O . GLY A 1 80 ? -9.847 -3.951 21.992 1.00 85.00 80 GLY A O 1
ATOM 581 N N . SER A 1 81 ? -9.782 -3.374 24.156 1.00 79.31 81 SER A N 1
ATOM 582 C CA . SER A 1 81 ? -8.488 -2.676 24.048 1.00 79.31 81 SER A CA 1
ATOM 583 C C . SER A 1 81 ? -7.355 -3.626 23.646 1.00 79.31 81 SER A C 1
ATOM 585 O O . SER A 1 81 ? -6.594 -3.323 22.731 1.00 79.31 81 SER A O 1
ATOM 587 N N . TYR A 1 82 ? -7.296 -4.810 24.266 1.00 80.81 82 TYR A N 1
ATOM 588 C CA . TYR A 1 82 ? -6.273 -5.823 23.988 1.00 80.81 82 TYR A CA 1
ATOM 589 C C . TYR A 1 82 ? -6.359 -6.379 22.560 1.00 80.81 82 TYR A C 1
ATOM 591 O O . TYR A 1 82 ? -5.328 -6.521 21.905 1.00 80.81 82 TYR A O 1
ATOM 599 N N . GLY A 1 83 ? -7.568 -6.612 22.036 1.00 80.38 83 GLY A N 1
ATOM 600 C CA . GLY A 1 83 ? -7.753 -7.049 20.651 1.00 80.38 83 GLY A CA 1
ATOM 601 C C . GLY A 1 83 ? -7.329 -5.989 19.632 1.00 80.38 83 GLY A C 1
ATOM 602 O O . GLY A 1 83 ? -6.671 -6.309 18.644 1.00 80.38 83 GLY A O 1
ATOM 603 N N . SER A 1 84 ? -7.610 -4.712 19.905 1.00 82.31 84 SER A N 1
ATOM 604 C CA . SER A 1 84 ? -7.210 -3.593 19.037 1.00 82.31 84 SER A CA 1
ATOM 605 C C . SER A 1 84 ? -5.687 -3.494 18.848 1.00 82.31 84 SER A C 1
ATOM 607 O O . SER A 1 84 ? -5.228 -3.169 17.750 1.00 82.31 84 SER A O 1
ATOM 609 N N . TYR A 1 85 ? -4.882 -3.849 19.859 1.00 82.94 85 TYR A N 1
ATOM 610 C CA . TYR A 1 85 ? -3.424 -3.923 19.698 1.00 82.94 85 TYR A CA 1
ATOM 611 C C . TYR A 1 85 ? -3.005 -4.998 18.695 1.00 82.94 85 TYR A C 1
ATOM 613 O O . TYR A 1 85 ? -2.156 -4.726 17.849 1.00 82.94 85 TYR A O 1
ATOM 621 N N . VAL A 1 86 ? -3.622 -6.183 18.729 1.00 87.69 86 VAL A N 1
ATOM 622 C CA . VAL A 1 86 ? -3.323 -7.256 17.766 1.00 87.69 86 VAL A CA 1
ATOM 623 C C . VAL A 1 86 ? -3.632 -6.797 16.341 1.00 87.69 86 VAL A C 1
ATOM 625 O O . VAL A 1 86 ? -2.773 -6.904 15.468 1.00 87.69 86 VAL A O 1
ATOM 628 N N . PHE A 1 87 ? -4.804 -6.197 16.107 1.00 84.62 87 PHE A N 1
ATOM 629 C CA . PHE A 1 87 ? -5.153 -5.637 14.795 1.00 84.62 87 PHE A CA 1
ATOM 630 C C . PHE A 1 87 ? -4.210 -4.512 14.358 1.00 84.62 87 PHE A C 1
ATOM 632 O O . PHE A 1 87 ? -3.889 -4.412 13.177 1.00 84.62 87 PHE A O 1
ATOM 639 N N . SER A 1 88 ? -3.717 -3.704 15.298 1.00 83.19 88 SER A N 1
ATOM 640 C CA . SER A 1 88 ? -2.720 -2.666 15.017 1.00 83.19 88 SER A CA 1
ATOM 641 C C . SER A 1 88 ? -1.386 -3.260 14.574 1.00 83.19 88 SER A C 1
ATOM 643 O O . SER A 1 88 ? -0.831 -2.817 13.572 1.00 83.19 88 SER A O 1
ATOM 645 N N . VAL A 1 89 ? -0.895 -4.298 15.257 1.00 87.50 89 VAL A N 1
ATOM 646 C CA . VAL A 1 89 ? 0.332 -4.998 14.848 1.00 87.50 89 VAL A CA 1
ATOM 647 C C . VAL A 1 89 ? 0.152 -5.639 13.473 1.00 87.50 89 VAL A C 1
ATOM 649 O O . VAL A 1 89 ? 1.003 -5.461 12.606 1.00 87.50 89 VAL A O 1
ATOM 652 N N . LEU A 1 90 ? -0.969 -6.327 13.237 1.00 90.31 90 LEU A N 1
ATOM 653 C CA . LEU A 1 90 ? -1.268 -6.927 11.934 1.00 90.31 90 LEU A CA 1
ATOM 654 C C . LEU A 1 90 ? -1.364 -5.875 10.821 1.00 90.31 90 LEU A C 1
ATOM 656 O O . LEU A 1 90 ? -0.862 -6.107 9.724 1.00 90.31 90 LEU A O 1
ATOM 660 N N . ASN A 1 91 ? -1.955 -4.710 11.099 1.00 87.06 91 ASN A N 1
ATOM 661 C CA . ASN A 1 91 ? -2.024 -3.611 10.142 1.00 87.06 91 ASN A CA 1
ATOM 662 C C . ASN A 1 91 ? -0.630 -3.064 9.803 1.00 87.06 91 ASN A C 1
ATOM 664 O O . ASN A 1 91 ? -0.310 -2.899 8.630 1.00 87.06 91 ASN A O 1
ATOM 668 N N . VAL A 1 92 ? 0.232 -2.866 10.803 1.00 87.50 92 VAL A N 1
ATOM 669 C CA . VAL A 1 92 ? 1.622 -2.444 10.574 1.00 87.50 92 VAL A CA 1
ATOM 670 C C . VAL A 1 92 ? 2.384 -3.488 9.757 1.00 87.50 92 VAL A C 1
ATOM 672 O O . VAL A 1 92 ? 3.055 -3.133 8.791 1.00 87.50 92 VAL A O 1
ATOM 675 N N . LEU A 1 93 ? 2.253 -4.776 10.088 1.00 92.00 93 LEU A N 1
ATOM 676 C CA . LEU A 1 93 ? 2.880 -5.860 9.325 1.00 92.00 93 LEU A CA 1
ATOM 677 C C . LEU A 1 93 ? 2.388 -5.898 7.873 1.00 92.00 93 LEU A C 1
ATOM 679 O O . LEU A 1 93 ? 3.194 -6.073 6.960 1.00 92.00 93 LEU A O 1
ATOM 683 N N . GLN A 1 94 ? 1.091 -5.682 7.642 1.00 92.94 94 GLN A N 1
ATOM 684 C CA . GLN A 1 94 ? 0.526 -5.587 6.298 1.00 92.94 94 GLN A CA 1
ATOM 685 C C . GLN A 1 94 ? 1.107 -4.397 5.527 1.00 92.94 94 GLN A C 1
ATOM 687 O O . GLN A 1 94 ? 1.499 -4.570 4.376 1.00 92.94 94 GLN A O 1
ATOM 692 N N . LEU A 1 95 ? 1.215 -3.217 6.145 1.00 85.75 95 LEU A N 1
ATOM 693 C CA . LEU A 1 95 ? 1.795 -2.028 5.512 1.00 85.75 95 LEU A CA 1
ATOM 694 C C . LEU A 1 95 ? 3.282 -2.215 5.182 1.00 85.75 95 LEU A C 1
ATOM 696 O O . LEU A 1 95 ? 3.737 -1.792 4.116 1.00 85.75 95 LEU A O 1
ATOM 700 N N . LEU A 1 96 ? 4.036 -2.889 6.054 1.00 88.75 96 LEU A N 1
ATOM 701 C CA . LEU A 1 96 ? 5.422 -3.279 5.785 1.00 88.75 96 LEU A CA 1
ATOM 702 C C . LEU A 1 96 ? 5.503 -4.239 4.593 1.00 88.75 96 LEU A C 1
ATOM 704 O O . LEU A 1 96 ? 6.292 -4.012 3.676 1.00 88.75 96 LEU A O 1
ATOM 708 N N . GLY A 1 97 ? 4.650 -5.267 4.567 1.00 90.62 97 GLY A N 1
ATOM 709 C CA . GLY A 1 97 ? 4.557 -6.204 3.448 1.00 90.62 97 GLY A CA 1
ATOM 710 C C . GLY A 1 97 ? 4.186 -5.511 2.135 1.00 90.62 97 GLY A C 1
ATOM 711 O O . GLY A 1 97 ? 4.822 -5.746 1.111 1.00 90.62 97 GLY A O 1
ATOM 712 N N . TRP A 1 98 ? 3.217 -4.597 2.165 1.00 89.25 98 TRP A N 1
ATOM 713 C CA . TRP A 1 98 ? 2.808 -3.811 1.001 1.00 89.25 98 TRP A CA 1
ATOM 714 C C . TRP A 1 98 ? 3.938 -2.922 0.477 1.00 89.25 98 TRP A C 1
ATOM 716 O O . TRP A 1 98 ? 4.197 -2.882 -0.725 1.00 89.25 98 TRP A O 1
ATOM 726 N N . THR A 1 99 ? 4.669 -2.269 1.381 1.00 87.75 99 THR A N 1
ATOM 727 C CA . THR A 1 99 ? 5.845 -1.465 1.028 1.00 87.75 99 THR A CA 1
ATOM 728 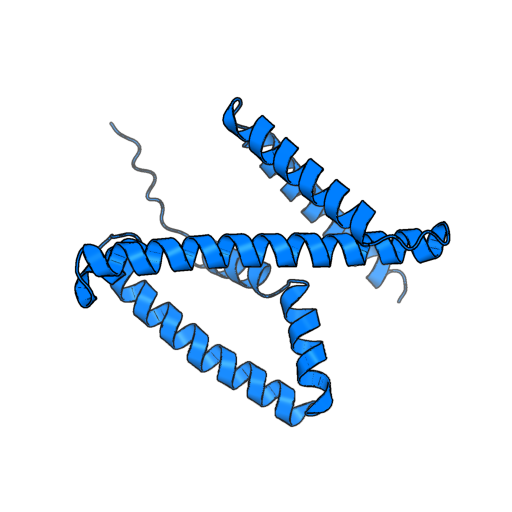C C . THR A 1 99 ? 6.923 -2.331 0.375 1.00 87.75 99 THR A C 1
ATOM 730 O O . THR A 1 99 ? 7.480 -1.947 -0.651 1.00 87.75 99 THR A O 1
ATOM 733 N N . ALA A 1 100 ? 7.180 -3.528 0.908 1.00 88.44 100 ALA A N 1
ATOM 734 C CA . ALA A 1 100 ? 8.133 -4.467 0.321 1.00 88.44 100 ALA A CA 1
ATOM 735 C C . ALA A 1 100 ? 7.718 -4.906 -1.095 1.00 88.44 100 ALA A C 1
ATOM 737 O O . ALA A 1 100 ? 8.547 -4.903 -2.005 1.00 88.44 100 ALA A O 1
ATOM 738 N N . VAL A 1 101 ? 6.434 -5.218 -1.310 1.00 88.44 101 VAL A N 1
ATOM 739 C CA . VAL A 1 101 ? 5.901 -5.550 -2.642 1.00 88.44 101 VAL A CA 1
ATOM 740 C C . VAL A 1 101 ? 6.099 -4.384 -3.612 1.00 88.44 101 VAL A C 1
ATOM 742 O O . VAL A 1 101 ? 6.597 -4.598 -4.714 1.00 88.44 101 VAL A O 1
ATOM 745 N N . MET A 1 102 ? 5.795 -3.152 -3.198 1.00 86.12 102 MET A N 1
ATOM 746 C CA . MET A 1 102 ? 5.989 -1.958 -4.028 1.00 86.12 102 MET A CA 1
ATOM 747 C C . MET A 1 102 ? 7.459 -1.730 -4.405 1.00 86.12 102 MET A C 1
ATOM 749 O O . MET A 1 102 ? 7.748 -1.399 -5.555 1.00 86.12 102 MET A O 1
ATOM 753 N N . ILE A 1 103 ? 8.396 -1.972 -3.481 1.00 89.00 103 ILE A N 1
ATOM 754 C CA . ILE A 1 103 ? 9.839 -1.908 -3.763 1.00 89.00 103 ILE A CA 1
ATOM 755 C C . ILE A 1 103 ? 10.230 -2.951 -4.810 1.00 89.00 103 ILE A C 1
ATOM 757 O O . ILE A 1 103 ? 10.905 -2.614 -5.779 1.00 89.00 103 ILE A O 1
ATOM 761 N N . ILE A 1 104 ? 9.791 -4.203 -4.646 1.00 87.94 104 ILE A N 1
ATOM 762 C CA . ILE A 1 104 ? 10.123 -5.295 -5.573 1.00 87.94 104 ILE A CA 1
ATOM 763 C C . ILE A 1 104 ? 9.554 -5.015 -6.962 1.00 87.94 104 ILE A C 1
ATOM 765 O O . ILE A 1 104 ? 10.241 -5.209 -7.962 1.00 87.94 104 ILE A O 1
ATOM 769 N N . VAL A 1 105 ? 8.305 -4.561 -7.041 1.00 85.38 105 VAL A N 1
ATOM 770 C CA . VAL A 1 105 ? 7.653 -4.239 -8.312 1.00 85.38 105 VAL A CA 1
ATOM 771 C C . VAL A 1 105 ? 8.359 -3.072 -9.002 1.00 85.38 105 VAL A C 1
ATOM 773 O O . VAL A 1 105 ? 8.680 -3.179 -10.183 1.00 85.38 105 VAL A O 1
ATOM 776 N N . GLY A 1 106 ? 8.689 -2.004 -8.269 1.00 84.50 106 GLY A N 1
ATOM 777 C CA . GLY A 1 106 ? 9.483 -0.896 -8.802 1.00 84.50 106 GLY A CA 1
ATOM 778 C C . GLY A 1 106 ? 10.865 -1.346 -9.281 1.00 84.50 106 GLY A C 1
ATOM 779 O O . GLY A 1 106 ? 11.297 -0.976 -10.371 1.00 84.50 106 GLY A O 1
ATOM 780 N N . ALA A 1 107 ? 11.535 -2.203 -8.508 1.00 86.44 107 ALA A N 1
ATOM 781 C CA . ALA A 1 107 ? 12.848 -2.735 -8.854 1.00 86.44 107 ALA A CA 1
ATOM 782 C C . ALA A 1 107 ? 12.803 -3.608 -10.104 1.00 86.44 107 ALA A C 1
ATOM 784 O O . ALA A 1 107 ? 13.693 -3.497 -10.939 1.00 86.44 107 ALA A O 1
ATOM 785 N N . ARG A 1 108 ? 11.760 -4.432 -10.269 1.00 84.94 108 ARG A N 1
ATOM 786 C CA . ARG A 1 108 ? 11.539 -5.217 -11.491 1.00 84.94 108 ARG A CA 1
ATOM 787 C C . ARG A 1 108 ? 11.382 -4.310 -12.703 1.00 84.94 108 ARG A C 1
ATOM 789 O O . ARG A 1 108 ? 12.060 -4.537 -13.696 1.00 84.94 108 ARG A O 1
ATOM 796 N N . SER A 1 109 ? 10.574 -3.255 -12.601 1.00 84.12 109 SER A N 1
ATOM 797 C CA . SER A 1 109 ? 10.397 -2.295 -13.696 1.00 84.12 109 SER A CA 1
ATOM 798 C C . SER A 1 109 ? 11.718 -1.644 -14.117 1.00 84.12 109 SER A C 1
ATOM 800 O O . SER A 1 109 ? 12.012 -1.571 -15.306 1.00 84.12 109 SER A O 1
ATOM 802 N N . VAL A 1 110 ? 12.546 -1.213 -13.158 1.00 84.00 110 VAL A N 1
ATOM 803 C CA . VAL A 1 110 ? 13.869 -0.632 -13.458 1.00 84.00 110 VAL A CA 1
ATOM 804 C C . VAL A 1 110 ? 14.827 -1.685 -14.019 1.00 84.00 110 VAL A C 1
ATOM 806 O O . VAL A 1 110 ? 15.553 -1.404 -14.970 1.00 84.00 110 VAL A O 1
ATOM 809 N N . ASN A 1 111 ? 14.799 -2.903 -13.476 1.00 85.88 111 ASN A N 1
ATOM 810 C CA . ASN A 1 111 ? 15.654 -3.998 -13.919 1.00 85.88 111 ASN A CA 1
ATOM 811 C C . ASN A 1 111 ? 15.371 -4.406 -15.373 1.00 85.88 111 ASN A C 1
ATOM 813 O O . ASN A 1 111 ? 16.311 -4.614 -16.129 1.00 85.88 111 ASN A O 1
ATOM 817 N N . GLU A 1 112 ? 14.106 -4.459 -15.801 1.00 83.44 112 GLU A N 1
ATOM 818 C CA . GLU A 1 112 ? 13.757 -4.742 -17.205 1.00 83.44 112 GLU A CA 1
ATOM 819 C C . GLU A 1 112 ? 14.281 -3.657 -18.163 1.00 83.44 112 GLU A C 1
ATOM 821 O O . GLU A 1 112 ? 14.784 -3.957 -19.251 1.00 83.44 112 GLU A O 1
ATOM 826 N N . ILE A 1 113 ? 14.254 -2.390 -17.736 1.00 82.94 113 ILE A N 1
ATOM 827 C CA . ILE A 1 113 ? 14.833 -1.277 -18.501 1.00 82.94 113 ILE A CA 1
ATOM 828 C C . ILE A 1 113 ? 16.356 -1.446 -18.602 1.00 82.94 113 ILE A C 1
ATOM 830 O O . ILE A 1 113 ? 16.919 -1.376 -19.695 1.00 82.94 113 ILE A O 1
ATOM 834 N N . THR A 1 114 ? 17.043 -1.717 -17.488 1.00 82.69 114 THR A N 1
ATOM 835 C CA . THR A 1 114 ? 18.512 -1.833 -17.477 1.00 82.69 114 THR A CA 1
ATOM 836 C C . THR A 1 114 ? 19.014 -3.090 -18.167 1.00 82.69 114 THR A C 1
ATOM 838 O O . THR A 1 114 ? 20.090 -3.076 -18.763 1.00 82.69 114 THR A O 1
ATOM 841 N N . LYS A 1 115 ? 18.223 -4.160 -18.151 1.00 83.25 115 LYS A N 1
ATOM 842 C CA . LYS A 1 115 ? 18.476 -5.374 -18.922 1.00 83.25 115 LYS A CA 1
ATOM 843 C C . LYS A 1 115 ? 18.418 -5.093 -20.420 1.00 83.25 115 LYS A C 1
ATOM 845 O O . LYS A 1 115 ? 19.311 -5.511 -21.149 1.00 83.25 115 LYS A O 1
ATOM 850 N N . THR A 1 116 ? 17.428 -4.321 -20.860 1.00 79.94 116 THR A N 1
ATOM 851 C CA . THR A 1 116 ? 17.254 -3.972 -22.275 1.00 79.94 116 THR A CA 1
ATOM 852 C C . THR A 1 116 ? 18.338 -3.014 -22.781 1.00 79.94 116 THR A C 1
ATOM 854 O O . THR A 1 116 ? 18.822 -3.183 -23.896 1.00 79.94 116 THR A O 1
ATOM 857 N N . LEU A 1 117 ? 18.753 -2.025 -21.977 1.00 79.00 117 LEU A N 1
ATOM 858 C CA . LEU A 1 117 ? 19.759 -1.037 -22.397 1.00 79.00 117 LEU A CA 1
ATOM 859 C C . LEU A 1 117 ? 21.212 -1.482 -22.174 1.00 79.00 117 LEU A C 1
ATOM 861 O O . LEU A 1 117 ? 22.077 -1.166 -22.986 1.00 79.00 117 LEU A O 1
ATOM 865 N N . TRP A 1 118 ? 21.494 -2.178 -21.071 1.00 78.62 118 TRP A N 1
ATOM 866 C CA . TRP A 1 118 ? 22.861 -2.442 -20.603 1.00 78.62 118 TRP A CA 1
ATOM 867 C C . TRP A 1 118 ? 23.140 -3.919 -20.286 1.00 78.62 118 TRP A C 1
ATOM 869 O O . TRP A 1 118 ? 24.226 -4.230 -19.805 1.00 78.62 118 TRP A O 1
ATOM 879 N N . SER A 1 119 ? 22.198 -4.840 -20.548 1.00 76.88 119 SER A N 1
ATOM 880 C CA . SER A 1 119 ? 22.314 -6.277 -20.212 1.00 76.88 119 SER A CA 1
ATOM 881 C C . SER A 1 119 ? 22.642 -6.556 -18.736 1.00 76.88 119 SER A C 1
ATOM 883 O O . SER A 1 119 ? 23.186 -7.604 -18.395 1.00 76.88 119 SER A O 1
ATOM 885 N N . PHE A 1 120 ? 22.302 -5.623 -17.845 1.00 72.75 120 PHE A N 1
ATOM 886 C CA . PHE A 1 120 ? 22.552 -5.730 -16.411 1.00 72.75 120 PHE A CA 1
ATOM 887 C C . PHE A 1 120 ? 21.286 -6.236 -15.704 1.00 72.75 120 PHE A C 1
ATOM 889 O O . PHE A 1 120 ? 20.291 -5.510 -15.637 1.00 72.75 120 PHE A O 1
ATOM 896 N N . ASP A 1 121 ? 21.320 -7.476 -15.202 1.00 76.25 121 ASP A N 1
ATOM 897 C CA . ASP A 1 121 ? 20.176 -8.177 -14.593 1.00 76.25 121 ASP A CA 1
ATOM 898 C C . ASP A 1 121 ? 20.443 -8.477 -13.108 1.00 76.25 121 ASP A C 1
ATOM 900 O O . ASP A 1 121 ? 20.850 -9.573 -12.720 1.00 76.25 121 ASP A O 1
ATOM 904 N N . HIS A 1 122 ? 20.255 -7.462 -12.263 1.00 83.38 122 HIS A N 1
ATOM 905 C CA . HIS A 1 122 ? 20.481 -7.558 -10.822 1.00 83.38 122 HIS A CA 1
ATOM 906 C C . HIS A 1 122 ? 19.330 -6.924 -10.037 1.00 83.38 122 HIS A C 1
ATOM 908 O O . HIS A 1 122 ? 19.452 -5.848 -9.444 1.00 83.38 122 HIS A O 1
ATOM 914 N N . LEU A 1 123 ? 18.215 -7.652 -9.961 1.00 82.88 123 LEU A N 1
ATOM 915 C CA . LEU A 1 123 ? 17.015 -7.236 -9.230 1.00 82.88 123 LEU A CA 1
ATOM 916 C C . LEU A 1 123 ? 17.291 -6.864 -7.761 1.00 82.88 123 LEU A C 1
ATOM 918 O O . LEU A 1 123 ? 16.705 -5.914 -7.240 1.00 82.88 123 LEU A O 1
ATOM 922 N N . THR A 1 124 ? 18.191 -7.586 -7.086 1.00 84.94 124 THR A N 1
ATOM 923 C CA . THR A 1 124 ? 18.550 -7.328 -5.681 1.00 84.94 124 THR A CA 1
ATOM 924 C C . THR A 1 124 ? 19.205 -5.960 -5.503 1.00 84.94 124 THR A C 1
ATOM 926 O O . THR A 1 124 ? 18.897 -5.251 -4.548 1.00 84.94 124 THR A O 1
ATOM 929 N N . VAL A 1 125 ? 20.066 -5.560 -6.444 1.00 86.50 125 VAL A N 1
ATOM 930 C CA . VAL A 1 125 ? 20.749 -4.260 -6.414 1.00 86.50 125 VAL A CA 1
ATOM 931 C C . VAL A 1 125 ? 19.727 -3.142 -6.597 1.00 86.50 125 VAL A C 1
ATOM 933 O O . VAL A 1 125 ? 19.683 -2.217 -5.791 1.00 86.50 125 VAL A O 1
ATOM 936 N N . TRP A 1 126 ? 18.831 -3.269 -7.579 1.00 84.75 126 TRP A N 1
ATOM 937 C CA . TRP A 1 126 ? 17.767 -2.286 -7.797 1.00 84.75 126 TRP A CA 1
ATOM 938 C C . TRP A 1 126 ? 16.770 -2.205 -6.637 1.00 84.75 126 TRP A C 1
ATOM 940 O O . TRP A 1 126 ? 16.342 -1.110 -6.278 1.00 84.75 126 TRP A O 1
ATOM 950 N N . SER A 1 127 ? 16.460 -3.330 -5.989 1.00 86.88 127 SER A N 1
ATOM 951 C CA . SER A 1 127 ? 15.599 -3.360 -4.797 1.00 86.88 127 SER A CA 1
ATOM 952 C C . SER A 1 127 ? 16.240 -2.630 -3.615 1.00 86.88 127 SER A C 1
ATOM 954 O O . SER A 1 127 ? 15.570 -1.844 -2.944 1.00 86.88 127 SER A O 1
ATOM 956 N N . LEU A 1 128 ? 17.543 -2.832 -3.384 1.00 89.88 128 LEU A N 1
ATOM 957 C CA . LEU A 1 128 ? 18.297 -2.115 -2.351 1.00 89.88 128 LEU A CA 1
ATOM 958 C C . LEU A 1 128 ? 18.393 -0.618 -2.651 1.00 89.88 128 LEU A C 1
ATOM 960 O O . LEU A 1 128 ? 18.205 0.189 -1.746 1.00 89.88 128 LEU A O 1
ATOM 964 N N . ILE A 1 129 ? 18.635 -0.244 -3.910 1.00 89.31 129 ILE A N 1
ATOM 965 C CA . ILE A 1 129 ? 18.703 1.158 -4.337 1.00 89.31 129 ILE A CA 1
ATOM 966 C C . ILE A 1 129 ? 17.360 1.856 -4.101 1.00 89.31 129 ILE A C 1
ATOM 968 O O . ILE A 1 129 ? 17.323 2.898 -3.451 1.00 89.31 129 ILE A O 1
ATOM 972 N N . ILE A 1 130 ? 16.248 1.277 -4.565 1.00 86.19 130 ILE A N 1
ATOM 973 C CA . ILE A 1 130 ? 14.910 1.856 -4.366 1.00 86.19 130 ILE A CA 1
ATOM 974 C C . ILE A 1 130 ? 14.567 1.930 -2.875 1.00 86.19 130 ILE A C 1
ATOM 976 O O . ILE A 1 130 ? 14.090 2.964 -2.409 1.00 86.19 130 ILE A O 1
ATOM 980 N N . GLY A 1 131 ? 14.865 0.880 -2.104 1.00 86.88 131 GLY A N 1
ATOM 981 C CA . GLY A 1 131 ? 14.694 0.890 -0.652 1.00 86.88 131 GLY A CA 1
ATOM 982 C C . GLY A 1 131 ? 15.507 1.996 0.033 1.00 86.88 131 GLY A C 1
ATOM 983 O O . GLY A 1 131 ? 14.978 2.700 0.892 1.00 86.88 131 GLY A O 1
ATOM 984 N N . ALA A 1 132 ? 16.760 2.207 -0.380 1.00 87.62 132 ALA A N 1
ATOM 985 C CA . ALA A 1 132 ? 17.613 3.282 0.121 1.00 87.62 132 ALA A CA 1
ATOM 986 C C . ALA A 1 132 ? 17.066 4.669 -0.236 1.00 87.62 132 ALA A C 1
ATOM 988 O O . ALA A 1 132 ? 17.029 5.541 0.628 1.00 87.62 132 ALA A O 1
ATOM 989 N N . PHE A 1 133 ? 16.573 4.866 -1.462 1.00 86.12 133 PHE A N 1
ATOM 990 C CA . PHE A 1 133 ? 15.914 6.111 -1.861 1.00 86.12 133 PHE A CA 1
ATOM 991 C C . PHE A 1 133 ? 14.648 6.386 -1.045 1.00 86.12 133 PHE A C 1
ATOM 993 O O . PHE A 1 133 ? 14.437 7.522 -0.630 1.00 86.12 133 PHE A O 1
ATOM 1000 N N . ILE A 1 134 ? 13.834 5.367 -0.758 1.00 84.31 134 ILE A N 1
ATOM 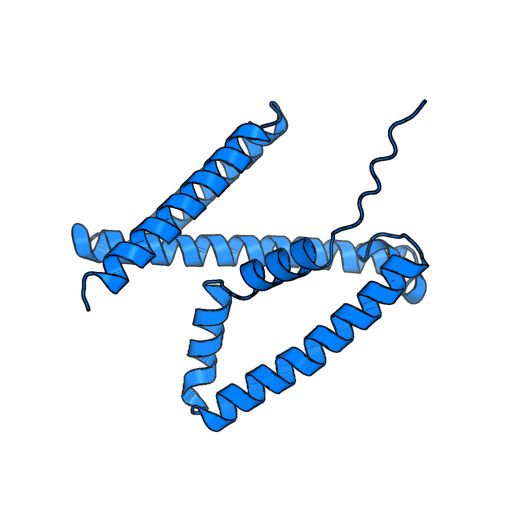1001 C CA . ILE A 1 134 ? 12.643 5.510 0.093 1.00 84.31 134 ILE A CA 1
ATOM 1002 C C . ILE A 1 134 ? 13.041 5.843 1.535 1.00 84.31 134 ILE A C 1
ATOM 1004 O O . ILE A 1 134 ? 12.460 6.744 2.134 1.00 84.31 134 ILE A O 1
ATOM 1008 N N . MET A 1 135 ? 14.049 5.169 2.097 1.00 82.94 135 MET A N 1
ATOM 1009 C CA . MET A 1 135 ? 14.555 5.480 3.440 1.00 82.94 135 MET A CA 1
ATOM 1010 C C . MET A 1 135 ? 15.116 6.902 3.521 1.00 82.94 135 MET A C 1
ATOM 1012 O O . MET A 1 135 ? 14.796 7.630 4.460 1.00 82.94 135 MET A O 1
ATOM 1016 N N . LEU A 1 136 ? 15.889 7.321 2.517 1.00 82.12 136 LEU A N 1
ATOM 1017 C CA . LEU A 1 136 ? 16.393 8.686 2.393 1.00 82.12 136 LEU A CA 1
ATOM 1018 C C . LEU A 1 136 ? 15.238 9.690 2.316 1.00 82.12 136 LEU A C 1
ATOM 1020 O O . LEU A 1 136 ? 15.257 10.705 3.005 1.00 82.12 136 LEU A O 1
ATOM 1024 N N . TRP A 1 137 ? 14.208 9.386 1.527 1.00 73.44 137 TRP A N 1
ATOM 1025 C CA . TRP A 1 137 ? 13.017 10.220 1.397 1.00 73.44 137 TRP A CA 1
ATOM 1026 C C . TRP A 1 137 ? 12.267 10.380 2.726 1.00 73.44 137 TRP A C 1
ATOM 1028 O O . TRP A 1 137 ? 11.901 11.493 3.101 1.00 73.44 137 TRP A O 1
ATOM 1038 N N . ILE A 1 138 ? 12.076 9.287 3.471 1.00 76.75 138 ILE A N 1
ATOM 1039 C CA . ILE A 1 138 ? 11.431 9.307 4.793 1.00 76.75 138 ILE A CA 1
ATOM 1040 C C . ILE A 1 138 ? 12.270 10.111 5.792 1.00 76.75 138 ILE A C 1
ATOM 1042 O O . ILE A 1 138 ? 11.722 10.908 6.552 1.00 76.75 138 ILE A O 1
ATOM 1046 N N . TRP A 1 139 ? 13.590 9.919 5.783 1.00 73.56 139 TRP A N 1
ATOM 1047 C CA . TRP A 1 139 ? 14.506 10.627 6.672 1.00 73.56 139 TRP A CA 1
ATOM 1048 C C . TRP A 1 139 ? 14.498 12.139 6.411 1.00 73.56 139 TRP A C 1
ATOM 1050 O O . TRP A 1 139 ? 14.299 12.917 7.339 1.00 73.56 139 TRP A O 1
ATOM 1060 N N . LEU A 1 140 ? 14.584 12.562 5.145 1.00 69.19 140 LEU A N 1
ATOM 1061 C CA . LEU A 1 140 ? 14.504 13.975 4.753 1.00 69.19 140 LEU A CA 1
ATOM 1062 C C . LEU A 1 140 ? 13.130 14.601 5.052 1.00 69.19 140 LEU A C 1
ATOM 1064 O O . LEU A 1 140 ? 13.046 15.780 5.397 1.00 69.19 140 LEU A O 1
ATOM 1068 N N . GLY A 1 141 ? 12.052 13.819 4.951 1.00 62.00 141 GLY A N 1
ATOM 1069 C CA . GLY A 1 141 ? 10.692 14.265 5.258 1.00 62.00 141 GLY A CA 1
ATOM 1070 C C . GLY A 1 141 ? 10.388 14.425 6.753 1.00 62.00 141 GLY A C 1
ATOM 1071 O O . GLY A 1 141 ? 9.402 15.079 7.093 1.00 62.00 141 GLY A O 1
ATOM 1072 N N . LYS A 1 142 ? 11.212 13.850 7.642 1.00 62.69 142 LYS A N 1
ATOM 1073 C CA . LYS A 1 142 ? 11.020 13.905 9.100 1.00 62.69 142 LYS A CA 1
ATOM 1074 C C . LYS A 1 142 ? 11.387 15.267 9.700 1.00 62.69 142 LYS A C 1
ATOM 1076 O O . LYS A 1 142 ? 10.686 15.722 10.601 1.00 62.69 142 LYS A O 1
ATOM 1081 N N . ASP A 1 143 ? 12.425 15.922 9.178 1.00 59.38 143 ASP A N 1
ATOM 1082 C CA . ASP A 1 143 ? 12.989 17.139 9.785 1.00 59.38 143 ASP A CA 1
ATOM 1083 C C . ASP A 1 143 ? 12.576 18.441 9.073 1.00 59.38 143 AS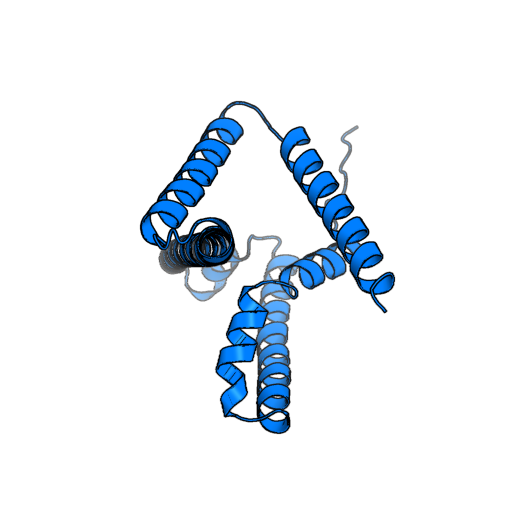P A C 1
ATOM 1085 O O . ASP A 1 143 ? 12.516 19.502 9.692 1.00 59.38 143 ASP A O 1
ATOM 1089 N N . MET A 1 144 ? 12.227 18.390 7.783 1.00 50.62 144 MET A N 1
ATOM 1090 C CA . MET A 1 144 ? 11.732 19.545 7.026 1.00 50.62 144 MET A CA 1
ATOM 1091 C C . MET A 1 144 ? 10.451 19.145 6.297 1.00 50.62 144 MET A C 1
ATOM 1093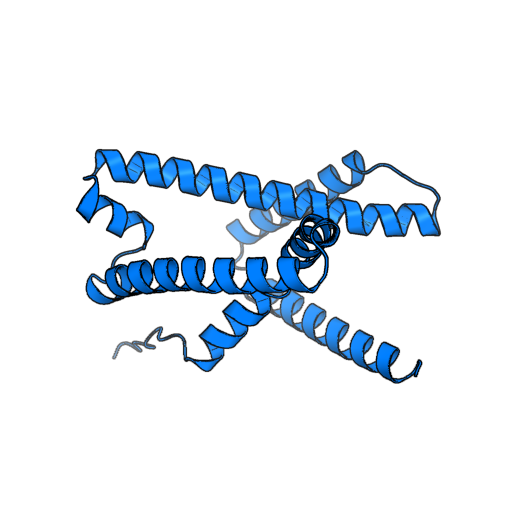 O O . MET A 1 144 ? 10.458 18.233 5.480 1.00 50.62 144 MET A O 1
ATOM 1097 N N . GLY A 1 145 ? 9.330 19.820 6.556 1.00 51.81 145 GLY A N 1
ATOM 1098 C CA . GLY A 1 145 ? 8.040 19.517 5.928 1.00 51.81 145 GLY A CA 1
ATOM 1099 C C . GLY A 1 145 ? 8.048 19.688 4.402 1.00 51.81 145 GLY A C 1
ATOM 1100 O O . GLY A 1 145 ? 7.642 20.725 3.879 1.00 51.81 145 GLY A O 1
ATOM 1101 N N . TRP A 1 146 ? 8.441 18.648 3.665 1.00 50.69 146 TRP A N 1
ATOM 1102 C CA . TRP A 1 146 ? 8.531 18.588 2.199 1.00 50.69 146 TRP A CA 1
ATOM 1103 C C . TRP A 1 146 ?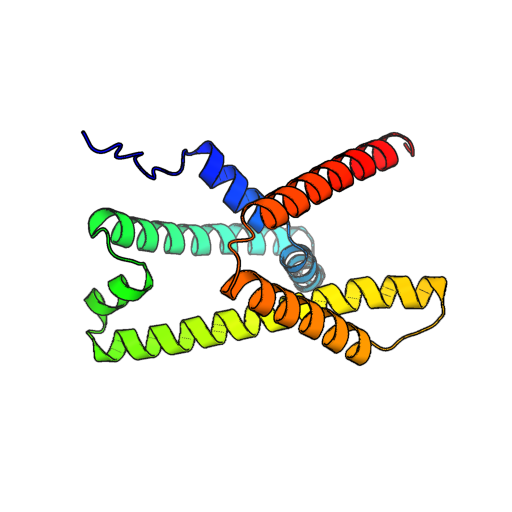 7.161 18.510 1.494 1.00 50.69 146 TRP A C 1
ATOM 1105 O O . TRP A 1 146 ? 7.025 17.925 0.418 1.00 50.69 146 TRP A O 1
ATOM 1115 N N . LYS A 1 147 ? 6.128 19.176 2.032 1.00 52.16 147 LYS A N 1
ATOM 1116 C CA . LYS A 1 147 ? 4.816 19.320 1.368 1.00 52.16 147 LYS A CA 1
ATOM 1117 C C . LYS A 1 147 ? 4.959 19.844 -0.070 1.00 52.16 147 LYS A C 1
ATOM 1119 O O . LYS A 1 147 ? 4.216 19.420 -0.948 1.00 52.16 147 LYS A O 1
ATOM 1124 N N . LYS A 1 148 ? 5.947 20.716 -0.327 1.00 52.09 148 LYS A N 1
ATOM 1125 C CA . LYS A 1 148 ? 6.253 21.250 -1.666 1.00 52.09 148 LYS A CA 1
ATOM 1126 C C . LYS A 1 148 ? 6.900 20.229 -2.607 1.00 52.09 148 LYS A C 1
ATOM 1128 O O . LYS A 1 148 ? 6.546 20.214 -3.778 1.00 52.09 148 LYS A O 1
ATOM 1133 N N . ALA A 1 149 ? 7.802 19.375 -2.128 1.00 59.47 149 ALA A N 1
ATOM 1134 C CA . ALA A 1 149 ? 8.478 18.394 -2.978 1.00 59.47 149 ALA A CA 1
ATOM 1135 C C . ALA A 1 149 ? 7.569 17.213 -3.339 1.00 59.47 149 ALA A C 1
ATOM 1137 O O . ALA A 1 149 ? 7.582 16.774 -4.483 1.00 59.47 149 ALA A O 1
ATOM 1138 N N . ASN A 1 150 ? 6.710 16.770 -2.412 1.00 56.84 150 ASN A N 1
ATOM 1139 C CA . ASN A 1 150 ? 5.655 15.810 -2.739 1.00 56.84 150 ASN A CA 1
ATOM 1140 C C . ASN A 1 150 ? 4.695 16.383 -3.797 1.00 56.84 150 ASN A C 1
ATOM 1142 O O . ASN A 1 150 ? 4.383 15.712 -4.773 1.00 56.84 150 ASN A O 1
ATOM 1146 N N . ASN A 1 151 ? 4.290 17.653 -3.664 1.00 51.69 151 ASN A N 1
ATOM 1147 C CA . ASN A 1 151 ? 3.466 18.320 -4.677 1.00 51.69 151 ASN A CA 1
ATOM 1148 C C . ASN A 1 151 ? 4.195 18.444 -6.032 1.00 51.69 151 ASN A C 1
ATOM 1150 O O . ASN A 1 151 ? 3.588 18.244 -7.078 1.00 51.69 151 ASN A O 1
ATOM 1154 N N . MET A 1 152 ? 5.506 18.709 -6.024 1.00 62.47 152 MET A N 1
ATOM 1155 C CA . MET A 1 152 ? 6.338 18.761 -7.233 1.00 62.47 152 MET A CA 1
ATOM 1156 C C . MET A 1 152 ? 6.433 17.396 -7.927 1.00 62.47 152 MET A C 1
ATOM 1158 O O . MET A 1 152 ? 6.299 17.322 -9.144 1.00 62.47 152 MET A O 1
ATOM 1162 N N . ALA A 1 153 ? 6.622 16.316 -7.161 1.00 59.44 153 ALA A N 1
ATOM 1163 C CA . ALA A 1 153 ? 6.661 14.952 -7.683 1.00 59.44 153 ALA A CA 1
ATOM 1164 C C . ALA A 1 153 ? 5.320 14.557 -8.323 1.00 59.44 153 ALA A C 1
ATOM 1166 O O . ALA A 1 153 ? 5.306 13.997 -9.416 1.00 59.44 153 ALA A O 1
ATOM 1167 N N . VAL A 1 154 ? 4.197 14.921 -7.693 1.00 61.56 154 VAL A N 1
ATOM 1168 C CA . VAL A 1 154 ? 2.847 14.704 -8.243 1.00 61.56 154 VAL A CA 1
ATOM 1169 C C . VAL A 1 154 ? 2.638 15.487 -9.546 1.00 61.56 154 VAL A C 1
ATOM 1171 O O . VAL A 1 154 ? 2.128 14.930 -10.513 1.00 61.56 154 VAL A O 1
ATOM 1174 N N . ILE A 1 155 ? 3.087 16.745 -9.617 1.00 70.75 155 ILE A N 1
ATOM 1175 C CA . ILE A 1 155 ? 3.013 17.567 -10.839 1.00 70.75 155 ILE A CA 1
ATOM 1176 C C . ILE A 1 155 ? 3.878 16.980 -11.968 1.00 70.75 155 ILE A C 1
ATOM 1178 O O . ILE A 1 155 ? 3.448 16.936 -13.120 1.00 70.75 155 ILE A O 1
ATOM 1182 N N . LEU A 1 156 ? 5.080 16.495 -11.650 1.00 71.19 156 LEU A N 1
ATOM 1183 C CA . LEU A 1 156 ? 5.974 15.836 -12.607 1.00 71.19 156 LEU A CA 1
ATOM 1184 C C . LEU A 1 156 ? 5.384 14.526 -13.139 1.00 71.19 156 LEU A C 1
ATOM 1186 O O . LEU A 1 156 ? 5.408 14.301 -14.346 1.00 71.19 156 LEU A O 1
ATOM 1190 N N . LEU A 1 157 ? 4.806 13.695 -12.267 1.00 69.62 157 LEU A N 1
ATOM 1191 C CA . LEU A 1 157 ? 4.101 12.473 -12.668 1.00 69.62 157 LEU A CA 1
ATOM 1192 C C . LEU A 1 157 ? 2.887 12.783 -13.556 1.00 69.62 157 LEU A C 1
ATOM 1194 O O . LEU A 1 157 ? 2.654 12.097 -14.554 1.00 69.62 157 LEU A O 1
ATOM 1198 N N . PHE A 1 158 ? 2.145 13.847 -13.247 1.00 77.12 158 PHE A N 1
ATOM 1199 C CA . PHE A 1 158 ? 1.026 14.303 -14.070 1.00 77.12 158 PHE A CA 1
ATOM 1200 C C . PHE A 1 158 ? 1.478 14.796 -15.458 1.00 77.12 158 PHE A C 1
ATOM 1202 O O . PHE A 1 158 ? 0.878 14.455 -16.473 1.00 77.12 158 PHE A O 1
ATOM 1209 N N . MET A 1 159 ? 2.587 15.535 -15.546 1.00 76.00 159 MET A N 1
ATOM 1210 C CA . MET A 1 159 ? 3.149 15.929 -16.844 1.00 76.00 159 MET A CA 1
ATOM 1211 C C . MET A 1 159 ? 3.672 14.730 -17.642 1.00 76.00 159 MET A C 1
ATOM 1213 O O . MET A 1 159 ? 3.432 14.644 -18.845 1.00 76.00 159 MET A O 1
ATOM 1217 N N . LEU A 1 160 ? 4.342 13.779 -16.985 1.00 74.69 160 LEU A N 1
ATOM 1218 C CA . LEU A 1 160 ? 4.850 12.567 -17.628 1.00 74.69 160 LEU A CA 1
ATOM 1219 C C . LEU A 1 160 ? 3.710 11.736 -18.238 1.00 74.69 160 LEU A C 1
ATOM 1221 O O . LEU A 1 160 ? 3.810 11.289 -19.378 1.00 74.69 160 LEU A O 1
ATOM 1225 N N . THR A 1 161 ? 2.607 11.566 -17.504 1.00 75.06 161 THR A N 1
ATOM 1226 C CA . THR A 1 161 ? 1.418 10.842 -17.988 1.00 75.06 161 THR A CA 1
ATOM 1227 C C . THR A 1 161 ? 0.750 11.545 -19.172 1.00 75.06 161 THR A C 1
ATOM 1229 O O . THR A 1 161 ? 0.347 10.880 -20.130 1.00 75.06 161 THR A O 1
ATOM 1232 N N . MET A 1 162 ? 0.704 12.879 -19.173 1.00 75.88 162 MET A N 1
ATOM 1233 C CA . MET A 1 162 ? 0.204 13.661 -20.307 1.00 75.88 162 MET A CA 1
ATOM 1234 C C . MET A 1 162 ? 1.091 13.496 -21.553 1.00 75.88 162 MET A C 1
ATOM 1236 O O . MET A 1 162 ? 0.584 13.259 -22.649 1.00 75.88 162 MET A O 1
ATOM 1240 N N . VAL A 1 163 ? 2.416 13.545 -21.389 1.00 78.44 163 VAL A N 1
ATOM 1241 C CA . VAL A 1 163 ? 3.383 13.361 -22.485 1.00 78.44 163 VAL A CA 1
ATOM 1242 C C . VAL A 1 163 ? 3.313 11.947 -23.063 1.00 78.44 163 VAL A C 1
ATOM 1244 O O . VAL A 1 163 ? 3.249 11.793 -24.281 1.00 78.44 163 VAL A O 1
ATOM 1247 N N . LEU A 1 164 ? 3.268 10.918 -22.212 1.00 72.94 164 LEU A N 1
ATOM 1248 C CA . LEU A 1 164 ? 3.122 9.529 -22.656 1.00 72.94 164 LEU A CA 1
ATOM 1249 C C . LEU A 1 164 ? 1.817 9.321 -23.431 1.00 72.94 164 LEU A C 1
ATOM 1251 O O . LEU A 1 164 ? 1.832 8.671 -24.473 1.00 72.94 164 LEU A O 1
ATOM 1255 N N . SER A 1 165 ? 0.719 9.935 -22.983 1.00 73.19 165 SER A N 1
ATOM 1256 C CA . SER A 1 165 ? -0.559 9.890 -23.703 1.00 73.19 165 SER A CA 1
ATOM 1257 C C . SER A 1 165 ? -0.430 10.491 -25.107 1.00 73.19 165 SER A C 1
ATOM 1259 O O . SER A 1 165 ? -0.832 9.863 -26.082 1.00 73.19 165 SER A O 1
ATOM 1261 N N . VAL A 1 166 ? 0.199 11.663 -25.247 1.00 75.12 166 VAL A N 1
ATOM 1262 C CA . VAL A 1 166 ? 0.412 12.308 -26.557 1.00 75.12 166 VAL A CA 1
ATOM 1263 C C . VAL A 1 166 ? 1.313 11.473 -27.470 1.00 75.12 166 VAL A C 1
ATOM 1265 O O . VAL A 1 166 ? 1.051 11.382 -28.665 1.00 75.12 166 VAL A O 1
ATOM 1268 N N . ILE A 1 167 ? 2.358 10.842 -26.929 1.00 75.88 167 ILE A N 1
ATOM 1269 C CA . ILE A 1 167 ? 3.256 9.981 -27.710 1.00 75.88 167 ILE A CA 1
ATOM 1270 C C . ILE A 1 167 ? 2.515 8.739 -28.217 1.00 75.88 167 ILE A C 1
ATOM 1272 O O . ILE A 1 167 ? 2.660 8.390 -29.385 1.00 75.88 167 ILE A O 1
ATOM 1276 N N . ILE A 1 168 ? 1.685 8.108 -27.380 1.00 70.00 168 ILE A N 1
ATOM 1277 C CA . ILE A 1 168 ? 0.883 6.937 -27.765 1.00 70.00 168 ILE A CA 1
ATOM 1278 C C . ILE A 1 168 ? -0.128 7.301 -28.860 1.00 70.00 168 ILE A C 1
ATOM 1280 O O . ILE A 1 168 ? -0.225 6.589 -29.854 1.00 70.00 168 ILE A O 1
ATOM 1284 N N . PHE A 1 169 ? -0.828 8.432 -28.729 1.00 63.25 169 PHE A N 1
ATOM 1285 C CA . PHE A 1 169 ? -1.795 8.886 -29.737 1.00 63.25 169 PHE A CA 1
ATOM 1286 C C . PHE A 1 169 ? -1.158 9.400 -31.032 1.00 63.25 169 PHE A C 1
ATOM 1288 O O . PHE A 1 169 ? -1.844 9.484 -32.042 1.00 63.25 169 PHE A O 1
ATOM 1295 N N . ARG A 1 170 ? 0.132 9.748 -31.021 1.00 52.44 170 ARG A N 1
ATOM 1296 C CA . ARG A 1 170 ? 0.882 10.166 -32.215 1.00 52.44 170 ARG A CA 1
ATOM 1297 C C . ARG A 1 170 ? 1.535 8.992 -32.956 1.00 52.44 170 ARG A C 1
ATOM 1299 O O . ARG A 1 170 ? 1.964 9.167 -34.091 1.00 52.44 170 ARG A O 1
ATOM 1306 N N . ASN A 1 171 ? 1.634 7.830 -32.308 1.00 48.41 171 ASN A N 1
ATOM 1307 C CA . ASN A 1 171 ? 2.126 6.580 -32.899 1.00 48.41 171 ASN A CA 1
ATOM 1308 C C . ASN A 1 171 ? 0.992 5.664 -33.409 1.00 48.41 171 ASN A C 1
ATOM 1310 O O . ASN A 1 171 ? 1.252 4.509 -33.750 1.00 48.41 171 ASN A O 1
ATOM 1314 N N . HIS A 1 172 ? -0.236 6.186 -33.466 1.00 43.34 172 HIS A N 1
ATOM 1315 C CA . HIS A 1 172 ? -1.363 5.676 -34.250 1.00 43.34 172 HIS A CA 1
ATOM 1316 C C . HIS A 1 172 ? -1.677 6.662 -35.377 1.00 43.34 172 HIS A C 1
ATOM 1318 O O . HIS A 1 172 ? -2.175 6.188 -36.421 1.00 43.34 172 HIS A O 1
#

Secondary structure (DSSP, 8-state):
----------HHHHHHHHHHHHSSHHHHHHHHHHGGGHHHHHHHHHHHHHHHHHHHHHHHHHHHHHHT--HHHHHHHHHHHHHHHHHHHHHHHHHHHHHHHHHHHHHHHHHHHHHHHH----HHHHHHHHHHHHHHHHHHHHHS-THHHHHHHHHHHHHHHHHHHHHHHH--

Radius of gyration: 20.56 Å; chains: 1; bounding box: 44×52×58 Å

Foldseek 3Di:
DDPPPPPDCDPVNVVVVVVVVCPDVVVVVVLVVLPVVPDVVSVVVVVVCCVVVVVVVVVLVVQCVVVVHPSLVSLCVVVNPVRSVVVVVVVVVVVVVVVLVVLLSQLVVVQVVCCVVPVDRDSPVSSVVSVVVVVVVVVVCPPDPVPVVVVVVVVVVVVVVVVVVVVVVVVD